Protein AF-A0A7J4IET1-F1 (afdb_monomer_lite)

Secondary structure (DSSP, 8-state):
--------EEEEEEE-TTT--EEEEEEEPTT-TTEEEETTEEEE---HHHHHHHHHHHHHHHHGGG---------------TTSTTSSS-HHHHHHHHHHT-------

Radius of gyration: 31.19 Å; chains: 1; bounding box: 59×37×89 Å

Structure (mmCIF, N/CA/C/O backbone):
data_AF-A0A7J4IET1-F1
#
_entry.id   AF-A0A7J4IET1-F1
#
loop_
_atom_site.group_PDB
_atom_site.id
_atom_site.type_symbol
_atom_site.label_atom_id
_atom_site.label_alt_id
_atom_site.label_comp_id
_atom_site.label_asym_id
_atom_site.label_entity_id
_atom_site.label_seq_id
_atom_site.pdbx_PDB_ins_code
_atom_site.Cartn_x
_atom_site.Cartn_y
_atom_site.Cartn_z
_atom_site.occupancy
_atom_site.B_iso_or_equiv
_atom_site.auth_seq_id
_atom_site.auth_comp_id
_atom_site.auth_asym_id
_atom_site.auth_atom_id
_atom_site.pdbx_PDB_model_num
ATOM 1 N N . MET A 1 1 ? 0.729 22.436 -15.585 1.00 31.89 1 MET A N 1
ATOM 2 C CA . MET A 1 1 ? 1.048 21.026 -15.900 1.00 31.89 1 MET A CA 1
ATOM 3 C C . MET A 1 1 ? 0.724 20.210 -14.662 1.00 31.89 1 MET A C 1
ATOM 5 O O . MET A 1 1 ? 1.224 20.563 -13.603 1.00 31.89 1 MET A O 1
ATOM 9 N N . LYS A 1 2 ? -0.181 19.225 -14.743 1.00 48.16 2 LYS A N 1
ATOM 10 C CA . LYS A 1 2 ? -0.458 18.336 -13.602 1.00 48.16 2 LYS A CA 1
ATOM 11 C C . LYS A 1 2 ? 0.791 17.477 -13.396 1.00 48.16 2 LYS A C 1
ATOM 13 O O . LYS A 1 2 ? 1.239 16.864 -14.362 1.00 48.16 2 LYS A O 1
ATOM 18 N N . LYS A 1 3 ? 1.388 17.505 -12.199 1.00 55.50 3 LYS A N 1
ATOM 19 C CA . LYS A 1 3 ? 2.435 16.544 -11.825 1.00 55.50 3 LYS A CA 1
ATOM 20 C C . LYS A 1 3 ? 1.861 15.151 -12.093 1.00 55.50 3 LYS A C 1
ATOM 22 O O . LYS A 1 3 ? 0.765 14.862 -11.626 1.00 55.50 3 LYS A O 1
ATOM 27 N N . GLN A 1 4 ? 2.540 14.340 -12.899 1.00 61.06 4 GLN A N 1
ATOM 28 C CA . GLN A 1 4 ? 2.237 12.914 -12.940 1.00 61.06 4 GLN A CA 1
ATOM 29 C C . GLN A 1 4 ? 2.599 12.364 -11.563 1.00 61.06 4 GLN A C 1
ATOM 31 O O . GLN A 1 4 ? 3.768 12.362 -11.188 1.00 61.06 4 GLN A O 1
ATOM 36 N N . GLU A 1 5 ? 1.585 12.013 -10.781 1.00 65.62 5 GLU A N 1
ATOM 37 C CA . GLU A 1 5 ? 1.770 11.340 -9.501 1.00 65.62 5 GLU A CA 1
ATOM 38 C C . GLU A 1 5 ? 2.288 9.928 -9.795 1.00 65.62 5 GLU A C 1
ATOM 40 O O . GLU A 1 5 ? 1.634 9.141 -10.477 1.00 65.62 5 GLU A O 1
ATOM 45 N N . ASN A 1 6 ? 3.509 9.638 -9.346 1.00 79.19 6 ASN A N 1
ATOM 46 C CA . ASN A 1 6 ? 4.185 8.356 -9.543 1.00 79.19 6 ASN A CA 1
ATOM 47 C C . ASN A 1 6 ? 3.725 7.351 -8.478 1.00 79.19 6 ASN A C 1
ATOM 49 O O . ASN A 1 6 ? 4.520 6.925 -7.639 1.00 79.19 6 ASN A O 1
ATOM 53 N N . ILE A 1 7 ? 2.430 7.034 -8.489 1.00 86.44 7 ILE A N 1
ATOM 54 C CA . ILE A 1 7 ? 1.806 6.087 -7.564 1.00 86.44 7 ILE A CA 1
ATOM 55 C C . ILE A 1 7 ? 1.431 4.828 -8.347 1.00 86.44 7 ILE A C 1
ATOM 57 O O . ILE A 1 7 ? 0.566 4.871 -9.221 1.00 86.44 7 ILE A O 1
ATOM 61 N N . TYR A 1 8 ? 2.076 3.709 -8.022 1.00 89.25 8 TYR A N 1
ATOM 62 C CA . TYR A 1 8 ? 1.898 2.413 -8.687 1.00 89.25 8 TYR A CA 1
ATOM 63 C C . TYR A 1 8 ? 1.310 1.347 -7.751 1.00 89.25 8 TYR A C 1
ATOM 65 O O . TYR A 1 8 ? 1.361 0.146 -8.026 1.00 89.25 8 TYR A O 1
ATOM 73 N N . VAL A 1 9 ? 0.743 1.787 -6.629 1.00 90.19 9 VAL A N 1
ATOM 74 C CA . VAL A 1 9 ? 0.059 0.940 -5.652 1.00 90.19 9 VAL A CA 1
ATOM 75 C C . VAL A 1 9 ? -1.413 1.316 -5.565 1.00 90.19 9 VAL A C 1
ATOM 77 O O . VAL A 1 9 ? -1.790 2.474 -5.741 1.00 90.19 9 VAL A O 1
ATOM 80 N N . ALA A 1 10 ? -2.252 0.333 -5.256 1.00 90.69 10 ALA A N 1
ATOM 81 C CA . ALA A 1 10 ? -3.660 0.542 -4.949 1.00 90.69 10 ALA A CA 1
ATOM 82 C C . ALA A 1 10 ? -3.934 0.215 -3.479 1.00 90.69 10 ALA A C 1
ATOM 84 O O . ALA A 1 10 ? -3.257 -0.612 -2.873 1.00 90.69 10 ALA A O 1
ATOM 85 N N . LEU A 1 11 ? -4.946 0.856 -2.902 1.00 92.12 11 LEU A N 1
ATOM 86 C CA . LEU A 1 11 ? -5.414 0.549 -1.555 1.00 92.12 11 LEU A CA 1
ATOM 87 C C . LEU A 1 11 ? -6.732 -0.201 -1.642 1.00 92.12 11 LEU A C 1
ATOM 89 O O . LEU A 1 11 ? -7.642 0.200 -2.368 1.00 92.12 11 LEU A O 1
ATOM 93 N N . GLN A 1 12 ? -6.839 -1.272 -0.872 1.00 92.94 12 GLN A N 1
ATOM 94 C CA . GLN A 1 12 ? -8.040 -2.077 -0.762 1.00 92.94 12 GLN A CA 1
ATOM 95 C C . GLN A 1 12 ? -8.531 -2.052 0.681 1.00 92.94 12 GLN A C 1
ATOM 97 O O . GLN A 1 12 ? -7.758 -2.249 1.614 1.00 92.94 12 GLN A O 1
ATOM 102 N N . LEU A 1 13 ? -9.827 -1.805 0.860 1.00 91.25 13 LEU A N 1
ATOM 103 C CA . LEU A 1 13 ? -10.479 -1.923 2.156 1.00 91.25 13 LEU A CA 1
ATOM 104 C C . LEU A 1 13 ? -11.035 -3.338 2.293 1.00 91.25 13 LEU A C 1
ATOM 106 O O . LEU A 1 13 ? -11.845 -3.779 1.477 1.00 91.25 13 LEU A O 1
ATOM 110 N N . GLU A 1 14 ? -10.611 -4.035 3.333 1.00 92.12 14 GLU A N 1
ATOM 111 C CA . GLU A 1 14 ? -11.019 -5.402 3.622 1.00 92.12 14 GLU A CA 1
ATOM 112 C C . GLU A 1 14 ? -11.595 -5.487 5.032 1.00 92.12 14 GLU A C 1
ATOM 114 O O . GLU A 1 14 ? -11.278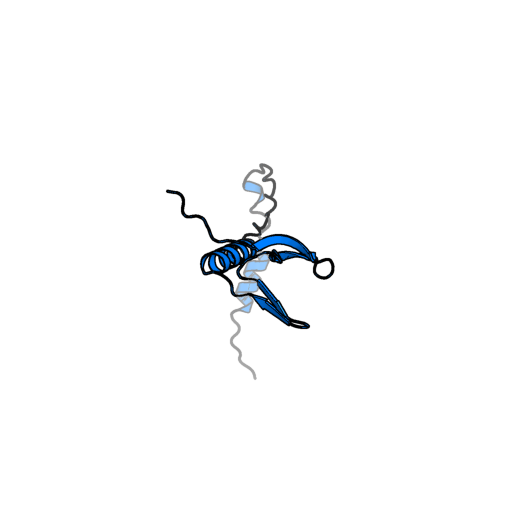 -4.679 5.904 1.00 92.12 14 GLU A O 1
ATOM 119 N N . LYS A 1 15 ? -12.464 -6.471 5.265 1.00 91.62 15 LYS A N 1
ATOM 120 C CA . LYS A 1 15 ? -12.921 -6.813 6.609 1.00 91.62 15 LYS A CA 1
ATOM 121 C C . LYS A 1 15 ? -12.197 -8.077 7.041 1.00 91.62 15 LYS A C 1
ATOM 123 O O . LYS A 1 15 ? -12.345 -9.113 6.397 1.00 91.62 15 LYS A O 1
ATOM 128 N N . ASP A 1 16 ? -11.456 -7.995 8.135 1.00 90.44 16 ASP A N 1
ATOM 129 C CA . ASP A 1 16 ? -10.867 -9.167 8.763 1.00 90.44 16 ASP A CA 1
ATOM 130 C C . ASP A 1 16 ? -11.991 -10.078 9.277 1.00 90.44 16 ASP A C 1
ATOM 132 O O . ASP A 1 16 ? -12.832 -9.675 10.083 1.00 90.44 16 ASP A O 1
ATOM 136 N N . VAL A 1 17 ? -12.025 -11.315 8.792 1.00 91.56 17 VAL A N 1
ATOM 137 C CA . VAL A 1 17 ? -13.012 -12.329 9.190 1.00 91.56 17 VAL A CA 1
ATOM 138 C C . VAL A 1 17 ? -12.793 -12.844 10.614 1.00 91.56 17 VAL A C 1
ATOM 140 O O . VAL A 1 17 ? -13.743 -13.312 11.236 1.00 91.56 17 VAL A O 1
ATOM 143 N N . THR A 1 18 ? -11.572 -12.741 11.137 1.00 92.81 18 THR A N 1
ATOM 144 C CA . THR A 1 18 ? -11.194 -13.217 12.473 1.00 92.81 18 THR A CA 1
ATOM 145 C C . THR A 1 18 ? -11.505 -12.173 13.538 1.00 92.81 18 THR A C 1
ATOM 147 O O . THR A 1 18 ? -12.102 -12.493 14.562 1.00 92.81 18 THR A O 1
ATOM 150 N N . THR A 1 19 ? -11.114 -10.917 13.303 1.00 90.75 19 THR A N 1
ATOM 151 C CA . THR A 1 19 ? -11.292 -9.824 14.279 1.00 90.75 19 THR A CA 1
ATOM 152 C C . THR A 1 19 ? -12.560 -9.003 14.040 1.00 90.75 19 THR A C 1
ATOM 154 O O . THR A 1 19 ? -13.045 -8.326 14.944 1.00 90.75 19 THR A O 1
ATOM 157 N N . GLY A 1 20 ? -13.124 -9.056 12.830 1.00 88.25 20 GLY A N 1
ATOM 158 C CA . GLY A 1 20 ? -14.243 -8.214 12.411 1.00 88.25 20 GLY A CA 1
ATOM 159 C C . GLY A 1 20 ? -13.853 -6.767 12.092 1.00 88.25 20 GLY A C 1
ATOM 160 O O . GLY A 1 20 ? -14.742 -5.983 11.746 1.00 88.25 20 GLY A O 1
ATOM 161 N N . GLU A 1 21 ? -12.570 -6.405 12.207 1.00 88.06 21 GLU A N 1
ATOM 162 C CA . GLU A 1 21 ? -12.078 -5.048 11.968 1.00 88.06 21 GLU A CA 1
ATOM 163 C C . GLU A 1 21 ? -11.950 -4.725 10.473 1.00 88.06 21 GLU A C 1
ATOM 165 O O . GLU A 1 21 ? -11.779 -5.604 9.628 1.00 88.06 21 GLU A O 1
ATOM 170 N N . LEU A 1 22 ? -12.036 -3.434 10.143 1.00 88.25 22 LEU A N 1
ATOM 171 C CA . LEU A 1 22 ? -11.696 -2.935 8.812 1.00 88.25 22 LEU A CA 1
ATOM 172 C C . LEU A 1 22 ? -10.179 -2.765 8.709 1.00 88.25 22 LEU A C 1
ATOM 174 O O . LEU A 1 22 ? -9.568 -2.112 9.554 1.00 88.25 22 LEU A O 1
ATOM 178 N N . MET A 1 23 ? -9.594 -3.310 7.648 1.00 89.69 23 MET A N 1
ATOM 179 C CA . MET A 1 23 ? -8.171 -3.243 7.340 1.00 89.69 23 MET A CA 1
ATOM 180 C C . MET A 1 23 ? -7.955 -2.575 5.988 1.00 89.69 23 MET A C 1
ATOM 182 O O . MET A 1 23 ? -8.735 -2.766 5.056 1.00 89.69 23 MET A O 1
ATOM 186 N N . ILE A 1 24 ? -6.869 -1.816 5.875 1.00 91.12 24 ILE A N 1
ATOM 187 C CA . ILE A 1 24 ? -6.370 -1.333 4.588 1.00 91.12 24 ILE A CA 1
ATOM 188 C C . ILE A 1 24 ? -5.229 -2.256 4.164 1.00 91.12 24 ILE A C 1
ATOM 190 O O . ILE A 1 24 ? -4.245 -2.400 4.892 1.00 91.12 24 ILE A O 1
ATOM 194 N N . ALA A 1 25 ? -5.377 -2.868 2.994 1.00 90.62 25 ALA A N 1
ATOM 195 C CA . ALA A 1 25 ? -4.3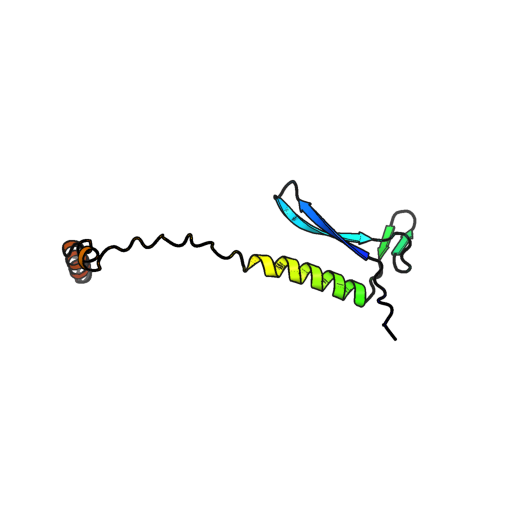52 -3.648 2.321 1.00 90.62 25 ALA A CA 1
ATOM 196 C C . ALA A 1 25 ? -3.752 -2.833 1.170 1.00 90.62 25 ALA A C 1
ATOM 198 O O . ALA A 1 25 ? -4.471 -2.171 0.419 1.00 90.62 25 ALA A O 1
ATOM 199 N N . VAL A 1 26 ? -2.429 -2.893 1.025 1.00 90.44 26 VAL A N 1
ATOM 200 C CA . VAL A 1 26 ? -1.717 -2.308 -0.117 1.00 90.44 26 VAL A CA 1
ATOM 201 C C . VAL A 1 26 ? -1.587 -3.377 -1.197 1.00 90.44 26 VAL A C 1
ATOM 203 O O . VAL A 1 26 ? -1.018 -4.442 -0.962 1.00 90.44 26 VAL A O 1
ATOM 206 N N . GLN A 1 27 ? -2.120 -3.087 -2.377 1.00 90.44 27 GLN A N 1
ATOM 207 C CA . GLN A 1 27 ? -2.050 -3.933 -3.559 1.00 90.44 27 GLN A CA 1
ATOM 208 C C . GLN A 1 27 ? -0.957 -3.414 -4.492 1.00 90.44 27 GLN A C 1
ATOM 210 O O . GLN A 1 27 ? -0.984 -2.259 -4.924 1.00 90.44 27 GLN A O 1
ATOM 215 N N . PHE A 1 28 ? 0.002 -4.282 -4.805 1.00 85.25 28 PHE A N 1
ATOM 216 C CA . PHE A 1 28 ? 1.135 -3.955 -5.666 1.00 85.25 28 PHE A CA 1
ATOM 217 C C . PHE A 1 28 ? 0.846 -4.325 -7.117 1.00 85.25 28 PHE A C 1
ATOM 219 O O . PHE 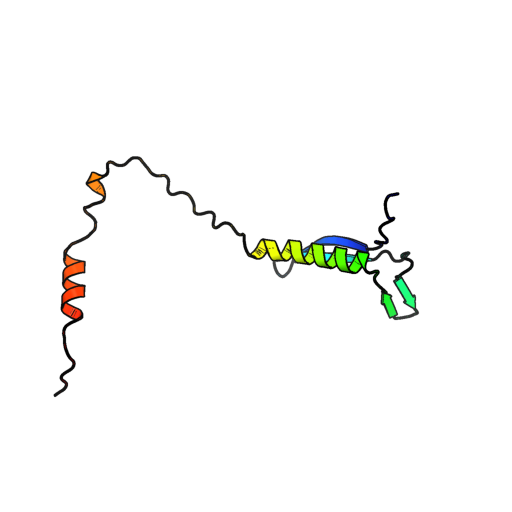A 1 28 ? 0.466 -5.465 -7.405 1.00 85.25 28 PHE A O 1
ATOM 226 N N . ASP A 1 29 ? 1.103 -3.399 -8.041 1.00 82.69 29 ASP A N 1
ATOM 227 C CA . ASP A 1 29 ? 1.223 -3.754 -9.451 1.00 82.69 29 ASP A CA 1
ATOM 228 C C . ASP A 1 29 ? 2.572 -4.446 -9.691 1.00 82.69 29 ASP A C 1
ATOM 230 O O . ASP A 1 29 ? 3.643 -3.874 -9.485 1.00 82.69 29 ASP A O 1
ATOM 234 N N . ARG A 1 30 ? 2.525 -5.697 -10.158 1.00 80.12 30 ARG A N 1
ATOM 235 C CA . ARG A 1 30 ? 3.726 -6.482 -10.487 1.00 80.12 30 ARG A CA 1
ATOM 236 C C . ARG A 1 30 ? 4.510 -5.906 -11.664 1.00 80.12 30 ARG A C 1
ATOM 238 O O . ARG A 1 30 ? 5.678 -6.245 -11.819 1.00 80.12 30 ARG A O 1
ATOM 245 N N . ASN A 1 31 ? 3.872 -5.079 -12.489 1.00 84.31 31 ASN A N 1
ATOM 246 C CA . ASN A 1 31 ? 4.505 -4.401 -13.616 1.00 84.31 31 ASN A CA 1
ATOM 247 C C . ASN A 1 31 ? 5.026 -3.007 -13.239 1.00 84.31 31 ASN A C 1
ATOM 249 O O . ASN A 1 31 ? 5.527 -2.292 -14.108 1.00 84.31 31 ASN A O 1
ATOM 253 N N . SER A 1 32 ? 4.906 -2.613 -11.966 1.00 86.62 32 SER A N 1
ATOM 254 C CA . SER A 1 32 ? 5.409 -1.329 -11.500 1.00 86.62 32 SER A CA 1
ATOM 255 C C . SER A 1 32 ? 6.930 -1.234 -11.683 1.00 86.62 32 SER A C 1
ATOM 257 O O . SER A 1 32 ? 7.652 -2.178 -11.344 1.00 86.62 32 SER A O 1
ATOM 259 N N . PRO A 1 33 ? 7.458 -0.082 -12.140 1.00 88.00 33 PRO A N 1
ATOM 260 C CA . PRO A 1 33 ? 8.898 0.119 -12.301 1.00 88.00 33 PRO A CA 1
ATOM 261 C C . PRO A 1 33 ? 9.683 0.043 -10.984 1.00 88.00 33 PRO A C 1
ATOM 263 O O . PRO A 1 33 ? 10.906 -0.089 -11.013 1.00 88.00 33 PRO A O 1
ATOM 266 N N . ASN A 1 34 ? 9.010 0.146 -9.836 1.00 88.69 34 ASN A N 1
ATOM 267 C CA . ASN A 1 34 ? 9.636 0.106 -8.517 1.00 88.69 34 ASN A CA 1
ATOM 268 C C . ASN A 1 34 ? 9.448 -1.224 -7.770 1.00 88.69 34 ASN A C 1
ATOM 270 O O . ASN A 1 34 ? 9.727 -1.315 -6.569 1.00 88.69 34 ASN A O 1
ATOM 274 N N . PHE A 1 35 ? 8.988 -2.249 -8.486 1.00 89.44 35 PHE A N 1
ATOM 275 C CA . PHE A 1 35 ? 8.772 -3.587 -7.969 1.00 89.44 35 PHE A CA 1
ATOM 276 C C . PHE A 1 35 ? 9.693 -4.578 -8.679 1.00 89.44 35 PHE A C 1
ATOM 278 O O . PHE A 1 35 ? 9.707 -4.694 -9.903 1.00 89.44 35 PHE A O 1
ATOM 285 N N . PHE A 1 36 ? 10.481 -5.310 -7.898 1.00 87.69 36 PHE A N 1
ATOM 286 C CA . PHE A 1 36 ? 11.499 -6.219 -8.403 1.00 87.69 36 PHE A CA 1
ATOM 287 C C . PHE A 1 36 ? 11.242 -7.625 -7.879 1.00 87.69 36 PHE A C 1
ATOM 289 O O . PHE A 1 36 ? 11.133 -7.858 -6.675 1.00 87.69 36 PHE A O 1
ATOM 296 N N . THR A 1 37 ? 11.201 -8.585 -8.796 1.00 87.06 37 THR A N 1
ATOM 297 C CA . THR A 1 37 ? 11.039 -10.006 -8.476 1.00 87.06 37 THR A CA 1
ATOM 298 C C . THR A 1 37 ? 12.287 -10.757 -8.916 1.00 87.06 37 THR A C 1
ATOM 300 O O . THR A 1 37 ? 12.638 -10.733 -10.094 1.00 87.06 37 THR A O 1
ATOM 303 N N . ASN A 1 38 ? 12.965 -11.441 -7.993 1.00 86.62 38 ASN A N 1
ATOM 304 C CA . ASN A 1 38 ? 14.126 -12.275 -8.305 1.00 86.62 38 ASN A CA 1
ATOM 305 C C . ASN A 1 38 ? 14.014 -13.630 -7.610 1.00 86.62 38 ASN A C 1
ATOM 307 O O . ASN A 1 38 ? 14.066 -13.666 -6.388 1.00 86.62 38 ASN A O 1
ATOM 311 N N . LYS A 1 39 ? 13.922 -14.718 -8.390 1.00 81.50 39 LYS A N 1
ATOM 312 C CA . LYS A 1 39 ? 13.887 -16.147 -8.001 1.00 81.50 39 LYS A CA 1
ATOM 313 C C . LYS A 1 39 ? 12.986 -16.485 -6.798 1.00 81.50 39 LYS A C 1
ATOM 315 O O . LYS A 1 39 ? 11.947 -17.091 -7.014 1.00 81.50 39 LYS A O 1
ATOM 320 N N . ASN A 1 40 ? 13.342 -16.071 -5.579 1.00 87.31 40 ASN A N 1
ATOM 321 C CA . ASN A 1 40 ? 12.592 -16.308 -4.337 1.00 87.31 40 ASN A CA 1
ATOM 322 C C . ASN A 1 40 ? 12.311 -15.035 -3.509 1.00 87.31 40 ASN A C 1
ATOM 324 O O . ASN A 1 40 ? 11.834 -15.135 -2.382 1.00 87.31 40 ASN A O 1
ATOM 328 N N . MET A 1 41 ? 12.641 -13.847 -4.015 1.00 87.69 41 MET A N 1
ATOM 329 C CA . MET A 1 41 ? 12.535 -12.591 -3.281 1.00 87.69 41 MET A CA 1
ATOM 330 C C . MET A 1 41 ? 11.742 -11.564 -4.075 1.00 87.69 41 MET A C 1
ATOM 332 O O . MET A 1 41 ? 11.926 -11.394 -5.283 1.00 87.69 41 MET A O 1
ATOM 336 N N . ILE A 1 42 ? 10.878 -10.869 -3.348 1.00 87.44 42 ILE A N 1
ATOM 337 C CA . ILE A 1 42 ? 10.181 -9.679 -3.802 1.00 87.44 42 ILE A CA 1
ATOM 338 C C . ILE A 1 42 ? 10.833 -8.494 -3.099 1.00 87.44 42 ILE A C 1
ATOM 340 O O . ILE A 1 42 ? 11.026 -8.517 -1.883 1.00 87.44 42 ILE A O 1
ATOM 344 N N . SER A 1 43 ? 11.194 -7.472 -3.861 1.00 89.94 43 SER A N 1
ATOM 345 C CA . SER A 1 43 ? 11.716 -6.213 -3.343 1.00 89.94 43 SER A CA 1
ATOM 346 C C . SER A 1 43 ? 10.897 -5.069 -3.907 1.00 89.94 43 SER A C 1
ATOM 348 O O . SER A 1 43 ? 10.636 -5.013 -5.104 1.00 89.94 43 SER A O 1
ATOM 350 N N . TRP A 1 44 ? 10.501 -4.155 -3.034 1.00 90.44 44 TRP A N 1
ATOM 351 C CA . TRP A 1 44 ? 9.741 -2.971 -3.395 1.00 90.44 44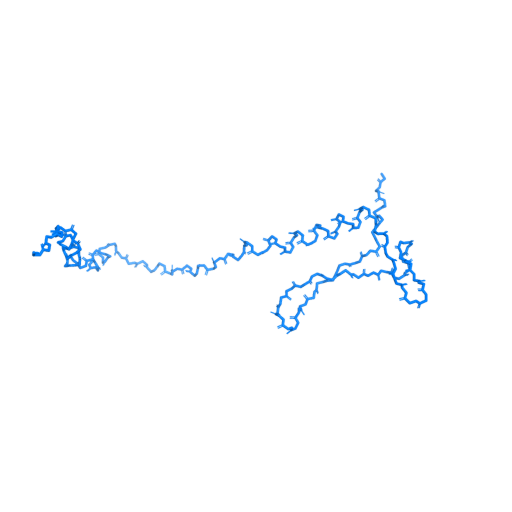 TRP A CA 1
ATOM 352 C C . TRP A 1 44 ? 10.498 -1.734 -2.922 1.00 90.44 44 TRP A C 1
ATOM 354 O O . TRP A 1 44 ? 10.963 -1.681 -1.781 1.00 90.44 44 TRP A O 1
ATOM 364 N N . CYS A 1 45 ? 10.648 -0.765 -3.821 1.00 90.88 45 CYS A N 1
ATOM 365 C CA . CYS A 1 45 ? 11.328 0.501 -3.574 1.00 90.88 45 CYS A CA 1
ATOM 366 C C . CYS A 1 45 ? 10.314 1.649 -3.711 1.00 90.88 45 CYS A C 1
ATOM 368 O O . CYS A 1 45 ? 10.247 2.259 -4.777 1.00 90.88 45 CYS A O 1
ATOM 370 N N . PRO A 1 46 ? 9.497 1.928 -2.681 1.00 90.44 46 PRO A N 1
ATOM 371 C CA . PRO A 1 46 ? 8.431 2.919 -2.778 1.00 90.44 46 PRO A CA 1
ATOM 372 C C . PRO A 1 46 ? 8.928 4.303 -3.197 1.00 90.44 46 PRO A C 1
ATOM 374 O O . PRO A 1 46 ? 10.020 4.725 -2.808 1.00 90.44 46 PRO A O 1
ATOM 377 N N . THR A 1 47 ? 8.098 5.033 -3.941 1.00 91.12 47 THR A N 1
ATOM 378 C CA . THR A 1 47 ? 8.302 6.474 -4.149 1.00 91.12 47 THR A CA 1
ATOM 379 C C . THR A 1 47 ? 7.869 7.262 -2.909 1.00 91.12 47 THR A C 1
ATOM 381 O O . THR A 1 47 ? 7.135 6.758 -2.056 1.00 91.12 47 THR A O 1
ATOM 384 N N . ASN A 1 48 ? 8.305 8.520 -2.793 1.00 91.81 48 ASN A N 1
ATOM 385 C CA . ASN A 1 48 ? 7.851 9.382 -1.697 1.00 91.81 48 ASN A CA 1
ATOM 386 C C . ASN A 1 48 ? 6.334 9.598 -1.767 1.00 91.81 48 ASN A C 1
ATOM 388 O O . ASN A 1 48 ? 5.665 9.555 -0.740 1.00 91.81 48 ASN A O 1
ATOM 392 N N . GLU A 1 49 ? 5.794 9.756 -2.977 1.00 91.94 49 GLU A N 1
ATOM 393 C CA . GLU A 1 49 ? 4.361 9.907 -3.219 1.00 91.94 49 GLU A CA 1
ATOM 394 C C . GLU A 1 49 ? 3.570 8.679 -2.741 1.00 91.94 49 GLU A C 1
ATOM 396 O O . GLU A 1 49 ? 2.522 8.827 -2.120 1.00 91.94 49 GLU A O 1
ATOM 401 N N . GLU A 1 50 ? 4.078 7.463 -2.965 1.00 91.25 50 GLU A N 1
ATOM 402 C CA . GLU A 1 50 ? 3.441 6.236 -2.470 1.00 91.25 50 GLU A CA 1
ATOM 403 C C . GLU A 1 50 ? 3.481 6.128 -0.944 1.00 91.25 50 GLU A C 1
ATOM 405 O O . GLU A 1 50 ? 2.500 5.706 -0.331 1.00 91.25 50 GLU A O 1
ATOM 410 N N . ILE A 1 51 ? 4.593 6.526 -0.316 1.00 91.44 51 ILE A N 1
ATOM 411 C CA . ILE A 1 51 ? 4.717 6.546 1.149 1.00 91.44 51 ILE A CA 1
ATOM 412 C C . ILE A 1 51 ? 3.712 7.532 1.745 1.00 91.44 51 ILE A C 1
ATOM 414 O O . ILE A 1 51 ? 3.005 7.190 2.694 1.00 91.44 51 ILE A O 1
ATOM 418 N N . GLU A 1 52 ? 3.637 8.745 1.197 1.00 92.81 52 GLU A N 1
ATOM 419 C CA . GLU A 1 52 ? 2.681 9.770 1.623 1.00 92.81 52 GLU A CA 1
ATOM 420 C C . GLU A 1 52 ? 1.238 9.285 1.447 1.00 92.81 52 GLU A C 1
ATOM 422 O O . GLU A 1 52 ? 0.462 9.338 2.401 1.00 92.81 52 GLU A O 1
ATOM 427 N N . PHE A 1 53 ? 0.912 8.714 0.285 1.00 91.44 53 PHE A 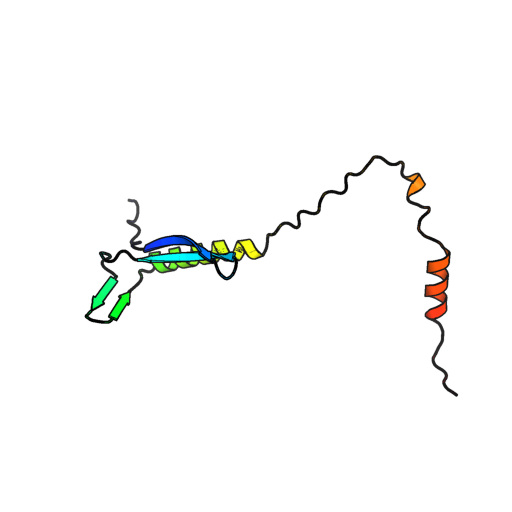N 1
ATOM 428 C CA . PHE A 1 53 ? -0.407 8.165 -0.027 1.00 91.44 53 PHE A CA 1
ATOM 429 C C . PHE A 1 53 ? -0.842 7.060 0.950 1.00 91.44 53 PHE A C 1
ATOM 431 O O . PHE A 1 53 ? -1.952 7.091 1.488 1.00 91.44 53 PHE A O 1
ATOM 438 N N . ILE A 1 54 ? 0.041 6.098 1.235 1.00 91.69 54 ILE A N 1
ATOM 439 C CA . ILE A 1 54 ? -0.237 5.013 2.187 1.00 91.69 54 ILE A CA 1
ATOM 440 C C . ILE A 1 54 ? -0.412 5.575 3.604 1.00 91.69 54 ILE A C 1
ATOM 442 O O . ILE A 1 54 ? -1.365 5.218 4.304 1.00 91.69 54 ILE A O 1
ATOM 446 N N . ASN A 1 55 ? 0.476 6.474 4.033 1.00 92.56 55 ASN A N 1
ATOM 447 C CA . ASN A 1 55 ? 0.415 7.071 5.366 1.00 92.56 55 ASN A CA 1
ATOM 448 C C . ASN A 1 55 ? -0.853 7.904 5.573 1.00 92.56 55 ASN A C 1
ATOM 450 O O . ASN A 1 55 ? -1.452 7.848 6.650 1.00 92.56 55 ASN A O 1
ATOM 454 N N . GLU A 1 56 ? -1.289 8.649 4.556 1.00 91.44 56 GLU A N 1
ATOM 455 C CA . GLU A 1 56 ? -2.543 9.398 4.594 1.00 91.44 56 GLU A CA 1
ATOM 456 C C . GLU A 1 56 ? -3.732 8.459 4.822 1.00 91.44 56 GLU A C 1
ATOM 458 O O . GLU A 1 56 ? -4.551 8.698 5.716 1.00 91.44 56 GLU A O 1
ATOM 463 N N . ALA A 1 57 ? -3.787 7.348 4.085 1.00 89.25 57 ALA A N 1
ATOM 464 C CA . ALA A 1 57 ? -4.864 6.375 4.202 1.00 89.25 57 ALA A CA 1
ATOM 465 C C . ALA A 1 57 ? -4.909 5.690 5.578 1.00 89.25 57 ALA A C 1
ATOM 467 O O . ALA A 1 57 ? -5.975 5.607 6.197 1.00 89.25 57 ALA A O 1
ATOM 468 N N . TYR A 1 58 ? -3.759 5.264 6.114 1.00 87.38 58 TYR A N 1
ATOM 469 C CA . TYR A 1 58 ? -3.687 4.734 7.483 1.00 87.38 58 TYR A CA 1
ATOM 470 C C . TYR A 1 58 ? -4.057 5.791 8.532 1.00 87.38 58 TYR A C 1
ATOM 472 O O . TYR A 1 58 ? -4.748 5.493 9.512 1.00 87.38 58 TYR A O 1
ATOM 480 N N . GLY A 1 59 ? -3.646 7.043 8.320 1.00 87.00 59 GLY A N 1
ATOM 481 C CA . GLY A 1 59 ? -4.028 8.171 9.161 1.00 87.00 59 GLY A CA 1
ATOM 482 C C . GLY A 1 59 ? -5.540 8.410 9.174 1.00 87.00 59 GLY A C 1
ATOM 483 O O . GLY A 1 59 ? -6.108 8.675 10.235 1.00 87.00 59 GLY A O 1
ATOM 484 N N . ALA A 1 60 ? -6.208 8.283 8.027 1.00 83.25 60 ALA A N 1
ATOM 485 C CA . ALA A 1 60 ? -7.657 8.421 7.914 1.00 83.25 60 ALA A CA 1
ATOM 486 C C . ALA A 1 60 ? -8.407 7.304 8.660 1.00 83.25 60 ALA A C 1
ATOM 488 O O . ALA A 1 60 ? -9.353 7.592 9.397 1.00 83.25 60 ALA A O 1
ATOM 489 N N . LEU A 1 61 ? -7.949 6.051 8.550 1.00 77.94 61 LEU A N 1
ATOM 490 C CA . LEU A 1 61 ? -8.572 4.910 9.232 1.00 77.94 61 LEU A CA 1
ATOM 491 C C . LEU A 1 61 ? -8.497 5.037 10.764 1.00 77.94 61 LEU A C 1
ATOM 493 O O . LEU A 1 61 ? -9.474 4.777 11.468 1.00 77.94 61 LEU A O 1
ATOM 497 N N . ASN A 1 62 ? -7.359 5.494 11.292 1.00 68.81 62 ASN A N 1
ATOM 498 C CA . ASN A 1 62 ? -7.155 5.617 12.737 1.00 68.81 62 ASN A CA 1
ATOM 499 C C . ASN A 1 62 ? -7.911 6.795 13.366 1.00 68.81 62 ASN A C 1
ATOM 501 O O . ASN A 1 62 ? -8.351 6.696 14.513 1.00 68.81 62 ASN A O 1
ATOM 505 N N . LYS A 1 63 ? -8.145 7.882 12.620 1.00 64.00 63 LYS A N 1
ATOM 506 C CA . LYS A 1 63 ? -8.961 9.016 13.093 1.00 64.00 63 LYS A CA 1
ATOM 507 C C . LYS A 1 63 ? -10.427 8.627 13.340 1.00 64.00 63 LYS A C 1
ATOM 509 O O . LYS A 1 63 ? -11.089 9.259 14.160 1.00 64.00 63 LYS A O 1
ATOM 514 N N . GLY A 1 64 ? -10.912 7.543 12.726 1.00 56.94 64 GLY A N 1
ATOM 515 C CA . GLY A 1 64 ? -12.247 6.987 12.974 1.00 56.94 64 GLY A CA 1
ATOM 516 C C . GLY A 1 64 ? -12.426 6.321 14.347 1.00 56.94 64 GLY A C 1
ATOM 517 O O . GLY A 1 64 ? -13.558 6.196 14.817 1.00 56.94 64 GLY A O 1
ATOM 518 N N . LYS A 1 65 ? -11.342 5.941 15.046 1.00 54.12 65 LYS A N 1
ATOM 519 C CA . LYS A 1 65 ? -11.430 5.301 16.376 1.00 54.12 65 LYS A CA 1
ATOM 520 C C . LYS A 1 65 ? -11.750 6.290 17.514 1.00 54.12 65 LYS A C 1
ATOM 522 O O . LYS A 1 65 ? -12.107 5.850 18.603 1.00 54.12 65 LYS A O 1
ATOM 527 N N . HIS A 1 66 ? -11.715 7.605 17.261 1.00 50.62 66 HIS A N 1
ATOM 528 C CA . HIS A 1 66 ? -12.062 8.646 18.246 1.00 50.62 66 HIS A CA 1
ATOM 529 C C . HIS A 1 66 ? -13.391 9.375 17.998 1.00 50.62 66 HIS A C 1
ATOM 531 O O . HIS A 1 66 ? -13.739 10.282 18.748 1.00 50.62 66 HIS A O 1
ATOM 537 N N . GLN A 1 67 ? -14.187 8.946 17.018 1.00 48.50 67 GLN A N 1
ATOM 538 C CA . GLN A 1 67 ? -15.541 9.466 16.809 1.00 48.50 67 GLN A CA 1
ATOM 539 C C . GLN A 1 67 ? -16.534 8.334 16.530 1.00 48.50 67 GLN A C 1
ATOM 541 O O . GLN A 1 67 ? -17.369 8.407 15.634 1.00 48.50 67 GLN A O 1
ATOM 546 N N . ARG A 1 68 ? -16.550 7.305 17.387 1.00 46.84 68 ARG A N 1
ATOM 547 C CA . ARG A 1 68 ? -17.868 6.787 17.764 1.00 46.84 68 ARG A CA 1
ATOM 548 C C . ARG A 1 68 ? -18.520 7.918 18.540 1.00 46.84 68 ARG A C 1
ATOM 550 O O . ARG A 1 68 ? -18.267 8.074 19.730 1.00 46.84 68 ARG A O 1
ATOM 557 N N . GLN A 1 69 ? -19.302 8.741 17.843 1.00 48.88 69 GLN A N 1
ATOM 558 C CA . GLN A 1 69 ? -20.385 9.450 18.498 1.00 48.88 69 GLN A CA 1
ATOM 559 C C . GLN A 1 69 ? -21.084 8.381 19.329 1.00 48.88 69 GLN A C 1
ATOM 561 O O . GLN A 1 69 ? -21.622 7.412 18.790 1.00 48.88 69 GLN A O 1
ATOM 566 N N . THR A 1 70 ? -20.972 8.494 20.646 1.00 44.19 70 THR A N 1
ATOM 567 C CA . THR A 1 70 ? -21.971 7.942 21.533 1.00 44.19 70 THR A CA 1
ATOM 568 C C . THR A 1 70 ? -23.283 8.450 20.961 1.00 44.19 70 THR A C 1
ATOM 570 O O . THR A 1 70 ? -23.606 9.631 21.066 1.00 44.19 70 THR A O 1
ATOM 573 N N . HIS A 1 71 ? -24.004 7.581 20.255 1.00 47.94 71 HIS A N 1
ATOM 574 C CA . HIS A 1 71 ? -25.417 7.782 20.033 1.00 47.94 71 HIS A CA 1
ATOM 575 C C . HIS A 1 71 ? -26.025 7.667 21.428 1.00 47.94 71 HIS A C 1
ATOM 577 O O . HIS A 1 71 ? -26.465 6.604 21.855 1.00 47.94 71 HIS A O 1
ATOM 583 N N . VAL A 1 72 ? -25.921 8.758 22.189 1.00 43.09 72 VAL A N 1
ATOM 584 C CA . VAL A 1 72 ? -26.808 9.029 23.298 1.00 43.09 72 VAL A CA 1
ATOM 585 C C . VAL A 1 72 ? -28.162 9.041 22.618 1.00 43.09 72 VAL A C 1
ATOM 587 O O . VAL A 1 72 ? -28.480 9.977 21.882 1.00 43.09 72 VAL A O 1
ATOM 590 N N . GLU A 1 73 ? -28.903 7.943 22.758 1.00 43.84 73 GLU A N 1
ATOM 591 C CA . GLU A 1 73 ? -30.340 7.974 22.560 1.00 43.84 73 GLU A CA 1
ATOM 592 C C . GLU A 1 73 ? -30.818 9.215 23.301 1.00 43.84 73 GLU A C 1
ATOM 594 O O . GLU A 1 73 ? -30.675 9.311 24.521 1.00 43.84 73 GLU A O 1
ATOM 599 N N . LYS A 1 74 ? -31.277 10.224 22.553 1.00 43.31 74 LYS A N 1
ATOM 600 C CA . LYS A 1 74 ? -31.993 11.345 23.146 1.00 43.31 74 LYS A CA 1
ATOM 601 C C . LYS A 1 74 ? -33.074 10.714 24.025 1.00 43.31 74 LYS A C 1
ATOM 603 O O . LYS A 1 74 ? -33.928 10.026 23.458 1.00 43.31 74 LYS A O 1
ATOM 608 N N . PRO A 1 75 ? -33.082 10.919 25.354 1.00 42.62 75 PRO A N 1
ATOM 609 C CA . PRO A 1 75 ? -34.290 10.630 26.093 1.00 42.62 75 PRO A CA 1
ATOM 610 C C . PRO A 1 75 ? -35.368 11.506 25.457 1.00 42.62 75 PRO A C 1
ATOM 612 O O . PRO A 1 75 ? -35.185 12.715 25.289 1.00 42.62 75 PRO A O 1
ATOM 615 N N . GLN A 1 76 ? -36.446 10.876 24.997 1.00 43.66 76 GLN A N 1
ATOM 616 C CA . GLN A 1 76 ? -37.642 11.596 24.599 1.00 43.66 76 GLN A CA 1
ATOM 617 C C . GLN A 1 76 ? -38.093 12.363 25.839 1.00 43.66 76 GLN A C 1
ATOM 619 O O . GLN A 1 76 ? -38.591 11.768 26.793 1.00 43.66 76 GLN A O 1
ATOM 624 N N . ILE A 1 77 ? -37.835 13.669 25.858 1.00 45.12 77 ILE A N 1
ATOM 625 C CA . ILE A 1 77 ? -38.395 14.572 26.853 1.00 45.12 77 ILE A CA 1
ATOM 626 C C . ILE A 1 77 ? -39.894 14.580 26.553 1.00 45.12 77 ILE A C 1
ATOM 628 O O . ILE A 1 77 ? -40.345 15.247 25.628 1.00 45.12 77 ILE A O 1
ATOM 632 N N . GLN A 1 78 ? -40.643 13.727 27.254 1.00 48.81 78 GLN A N 1
ATOM 633 C CA . GLN A 1 78 ? -42.072 13.923 27.432 1.00 48.81 78 GLN A CA 1
ATOM 634 C C . GLN A 1 78 ? -42.215 15.195 28.254 1.00 48.81 78 GLN A C 1
ATOM 636 O O . GLN A 1 78 ? -41.635 15.279 29.338 1.00 48.81 78 GLN A O 1
ATOM 641 N N . ASP A 1 79 ? -42.958 16.160 27.721 1.00 46.84 79 ASP A N 1
ATOM 642 C CA . ASP A 1 79 ? -43.407 17.347 28.435 1.00 46.84 79 ASP A CA 1
ATOM 643 C C . ASP A 1 79 ? -44.132 16.906 29.715 1.00 46.84 79 ASP A C 1
ATOM 645 O O . ASP A 1 79 ? -45.314 16.560 29.706 1.00 46.84 79 ASP A O 1
ATOM 649 N N . ARG A 1 80 ? -43.396 16.839 30.823 1.00 45.47 80 ARG A N 1
ATOM 650 C CA . ARG A 1 80 ? -43.954 16.745 32.166 1.00 45.47 80 ARG A CA 1
ATOM 651 C C . ARG A 1 80 ? -43.622 18.042 32.875 1.00 45.47 80 ARG A C 1
ATOM 653 O O . ARG A 1 80 ? -42.465 18.459 32.904 1.00 45.47 80 ARG A O 1
ATOM 660 N N . GLU A 1 81 ? -44.670 18.670 33.393 1.00 51.94 81 GLU A N 1
ATOM 661 C CA . GLU A 1 81 ? -44.623 19.907 34.163 1.00 51.94 81 GLU A CA 1
ATOM 662 C C . GLU A 1 81 ? -43.549 19.829 35.276 1.00 51.94 81 GLU A C 1
ATOM 664 O O . GLU A 1 81 ? -43.388 18.783 35.917 1.00 51.94 81 GLU A O 1
ATOM 669 N N . PRO A 1 82 ? -42.799 20.920 35.524 1.00 48.44 82 PRO A N 1
ATOM 670 C CA . PRO A 1 82 ? -41.601 20.943 36.374 1.00 48.44 82 PRO A CA 1
ATOM 671 C C . PRO A 1 82 ? -41.843 20.638 37.865 1.00 48.44 82 PRO A C 1
ATOM 673 O O . PRO A 1 82 ? -40.887 20.508 38.630 1.00 48.44 82 PRO A O 1
ATOM 676 N N . GLU A 1 83 ? -43.095 20.498 38.296 1.00 51.09 83 GLU A N 1
ATOM 677 C CA . GLU A 1 83 ? -43.474 20.290 39.697 1.00 51.09 83 GLU A CA 1
ATOM 678 C C . GLU A 1 83 ? -43.388 18.828 40.170 1.00 51.09 83 GLU A C 1
ATOM 680 O O . GLU A 1 83 ? -43.344 18.585 41.377 1.00 51.09 83 GLU A O 1
ATOM 685 N N . GLU A 1 84 ? -43.281 17.846 39.266 1.00 48.19 84 GLU A N 1
ATOM 686 C CA . GLU A 1 84 ? -43.117 16.433 39.659 1.00 48.19 84 GLU A CA 1
ATOM 687 C C . GLU A 1 84 ? -41.654 16.004 39.879 1.00 48.19 84 GLU A C 1
ATOM 689 O O . GLU A 1 84 ? -41.410 15.010 40.560 1.00 48.19 84 GLU A O 1
ATOM 694 N N . LEU A 1 85 ? -40.661 16.762 39.393 1.00 45.41 85 LEU A N 1
ATOM 695 C CA . LEU A 1 85 ? -39.236 16.394 39.500 1.00 45.41 85 LEU A CA 1
ATOM 696 C C . LEU A 1 85 ? -38.628 16.579 40.902 1.00 45.41 85 LEU A C 1
ATOM 698 O O . LEU A 1 85 ? -37.506 16.143 41.150 1.00 45.41 85 LEU A O 1
ATOM 702 N N . ILE A 1 86 ? -39.340 17.233 41.822 1.00 48.84 86 ILE A N 1
ATOM 703 C CA . ILE A 1 86 ? -38.808 17.603 43.145 1.00 48.84 86 ILE A CA 1
ATOM 704 C C . ILE A 1 86 ? -39.104 16.525 44.210 1.00 48.84 86 ILE A C 1
ATOM 706 O O . ILE A 1 86 ? -38.628 16.624 45.337 1.00 48.84 86 ILE A O 1
ATOM 710 N N . ARG A 1 87 ? -39.847 15.454 43.889 1.00 49.88 87 ARG A N 1
ATOM 711 C CA . ARG A 1 87 ? -40.305 14.481 44.905 1.00 49.88 87 ARG A CA 1
ATOM 712 C C . ARG A 1 87 ? -39.441 13.226 45.073 1.00 49.88 87 ARG A C 1
ATOM 714 O O . ARG A 1 87 ? -39.673 12.500 46.034 1.00 49.88 87 ARG A O 1
ATOM 721 N N . ASP A 1 88 ? -38.414 13.032 44.245 1.00 49.56 88 ASP A N 1
ATOM 722 C CA . ASP A 1 88 ? -37.545 11.840 44.306 1.00 49.56 88 ASP A CA 1
ATOM 723 C C . ASP A 1 88 ? -36.160 12.099 44.931 1.00 49.56 88 ASP A C 1
ATOM 725 O O . ASP A 1 88 ? -35.260 11.264 44.854 1.00 49.56 88 ASP A O 1
ATOM 729 N N . ALA A 1 89 ? -35.977 13.241 45.597 1.00 49.66 89 ALA A N 1
ATOM 730 C CA . ALA A 1 89 ? -34.868 13.444 46.525 1.00 49.66 89 ALA A CA 1
ATOM 731 C C . ALA A 1 89 ? -35.376 13.207 47.955 1.00 49.66 89 ALA A C 1
ATOM 733 O O . ALA A 1 89 ? -35.754 14.140 48.659 1.00 49.66 89 ALA A O 1
ATOM 734 N N . ASP A 1 90 ? -35.424 11.938 48.366 1.00 53.56 90 ASP A N 1
ATOM 735 C CA . ASP A 1 90 ? -35.782 11.526 49.725 1.00 53.56 90 ASP A CA 1
ATOM 736 C C . ASP A 1 90 ? -34.802 12.170 50.733 1.00 53.56 90 ASP A C 1
ATOM 738 O O . ASP A 1 90 ? -33.626 11.805 50.830 1.00 53.56 90 ASP A O 1
ATOM 742 N N . GLU A 1 91 ? -35.279 13.171 51.482 1.00 53.00 91 GLU A N 1
ATOM 743 C CA . GLU A 1 91 ? -34.513 13.973 52.455 1.00 53.00 91 GLU A CA 1
ATOM 744 C C . GLU A 1 91 ? -33.812 13.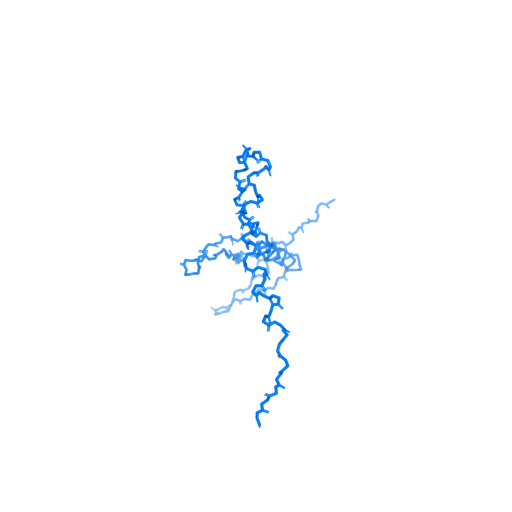117 53.534 1.00 53.00 91 GLU A C 1
ATOM 746 O O . GLU A 1 91 ? -32.883 13.571 54.212 1.00 53.00 91 GLU A O 1
ATOM 751 N N . LYS A 1 92 ? -34.212 11.848 53.675 1.00 55.72 92 LYS A N 1
ATOM 752 C CA . LYS A 1 92 ? -33.619 10.882 54.607 1.00 55.72 92 LYS A CA 1
ATOM 753 C C . LYS A 1 92 ? -32.213 10.428 54.210 1.00 55.72 92 LYS A C 1
ATOM 755 O O . LYS A 1 92 ? -31.410 10.131 55.096 1.00 55.72 92 LYS A O 1
ATOM 760 N N . GLU A 1 93 ? -31.877 10.400 52.919 1.00 54.94 93 GLU A N 1
ATOM 761 C CA . GLU A 1 93 ? -30.552 9.946 52.467 1.00 54.94 93 GLU A CA 1
ATOM 762 C C . GLU A 1 93 ? -29.465 11.008 52.719 1.00 54.94 93 GLU A C 1
ATOM 764 O O . GLU A 1 93 ? -28.324 10.689 53.073 1.00 54.94 93 GLU A O 1
ATOM 769 N N . ILE A 1 94 ? -29.833 12.291 52.626 1.00 57.06 94 ILE A N 1
ATOM 770 C CA . ILE A 1 94 ? -28.916 13.419 52.838 1.00 57.06 94 ILE A CA 1
ATOM 771 C C . ILE A 1 94 ? -28.498 13.514 54.313 1.00 57.06 94 ILE A C 1
ATOM 773 O O . ILE A 1 94 ? -27.312 13.692 54.604 1.00 57.06 94 ILE A O 1
ATOM 777 N N . LEU A 1 95 ? -29.431 13.333 55.255 1.00 53.56 95 LEU A N 1
ATOM 778 C CA . LEU A 1 95 ? -29.125 13.375 56.690 1.00 53.56 95 LEU A CA 1
ATOM 779 C C . LEU A 1 95 ? -28.170 12.248 57.114 1.00 53.56 95 LEU A C 1
ATOM 781 O O . LEU A 1 95 ? -27.210 12.511 57.843 1.00 53.56 95 LEU A O 1
ATOM 785 N N . ASN A 1 96 ? -28.343 11.026 56.600 1.00 56.66 96 ASN A N 1
ATOM 786 C CA . ASN A 1 96 ? -27.466 9.900 56.949 1.00 56.66 96 ASN A CA 1
ATOM 787 C C . ASN A 1 96 ? -26.008 10.117 56.503 1.00 56.66 96 ASN A C 1
ATOM 789 O O . ASN A 1 96 ? -25.085 9.869 57.281 1.00 56.66 96 ASN A O 1
ATOM 793 N N . ARG A 1 97 ? -25.773 10.683 55.310 1.00 58.03 97 ARG A N 1
ATOM 794 C CA . ARG A 1 97 ? -24.407 10.992 54.836 1.00 58.03 97 ARG A CA 1
ATOM 795 C C . ARG A 1 97 ? -23.704 12.090 55.634 1.00 58.03 97 ARG A C 1
ATOM 797 O O . ARG A 1 97 ? -22.474 12.084 55.725 1.00 58.03 97 ARG A O 1
ATOM 804 N N . VAL A 1 98 ? -24.447 13.044 56.196 1.00 55.56 98 VAL A N 1
ATOM 805 C CA . VAL A 1 98 ? -23.860 14.150 56.972 1.00 55.56 98 VAL A CA 1
ATOM 806 C C . VAL A 1 98 ? -23.453 13.695 58.380 1.00 55.56 98 VAL A C 1
ATOM 808 O O . VAL A 1 98 ? -22.430 14.156 58.889 1.00 55.56 98 VAL A O 1
ATOM 811 N N . PHE A 1 99 ? -24.175 12.747 58.988 1.00 52.00 99 PHE A N 1
ATOM 812 C CA . PHE A 1 99 ? -23.850 12.232 60.326 1.00 52.00 99 PHE A CA 1
ATOM 813 C C . PHE A 1 99 ? -22.714 11.192 60.351 1.00 52.00 99 PHE A C 1
ATOM 815 O O . PHE A 1 99 ? -22.008 11.095 61.357 1.00 52.00 99 PHE A O 1
ATOM 822 N N . GLU A 1 100 ? -22.462 10.459 59.262 1.00 55.97 100 GLU A N 1
ATOM 823 C CA . GLU A 1 100 ? -21.369 9.469 59.209 1.00 55.97 100 GLU A CA 1
ATOM 824 C C . GLU A 1 100 ? -19.971 10.091 59.050 1.00 55.97 100 GLU A C 1
ATOM 826 O O . GLU A 1 100 ? -18.975 9.496 59.457 1.00 55.97 100 GLU A O 1
ATOM 831 N N . LYS A 1 101 ? -19.871 11.327 58.545 1.00 54.91 101 LYS A N 1
ATOM 832 C CA . LYS A 1 101 ? -18.583 12.023 58.352 1.00 54.91 101 LYS A CA 1
ATOM 833 C C . LYS A 1 101 ? -18.008 12.696 59.608 1.00 54.91 101 LYS A C 1
ATOM 835 O O . LYS A 1 101 ? -16.933 13.288 59.529 1.00 54.91 101 LYS A O 1
ATOM 840 N N . LYS A 1 102 ? -18.677 12.613 60.766 1.00 53.91 102 LYS A N 1
ATOM 841 C CA . LYS A 1 102 ? -18.202 13.187 62.043 1.00 53.91 102 LYS A CA 1
ATOM 842 C C . LYS A 1 102 ? -18.160 12.169 63.188 1.00 53.91 102 LYS A C 1
ATOM 844 O O . LYS A 1 102 ? -18.752 12.389 64.241 1.00 53.91 102 LYS A O 1
ATOM 849 N N . ARG A 1 103 ? -17.391 11.089 63.037 1.00 47.66 103 ARG A N 1
ATOM 850 C CA . ARG A 1 103 ? -16.830 10.387 64.205 1.00 47.66 103 ARG A CA 1
ATOM 851 C C . ARG A 1 103 ? -15.302 10.387 64.112 1.00 47.66 103 ARG A C 1
ATOM 853 O O . ARG A 1 103 ? -14.768 9.737 63.216 1.00 47.66 103 ARG A O 1
ATOM 860 N N . PRO A 1 104 ? -14.592 11.138 64.976 1.00 48.56 104 PRO A N 1
ATOM 861 C CA . PRO A 1 104 ? -13.151 10.998 65.097 1.00 48.56 104 PRO A CA 1
ATOM 862 C C . PRO A 1 104 ? -12.853 9.599 65.642 1.00 48.56 104 PRO A C 1
ATOM 864 O O . PRO A 1 104 ? -13.509 9.135 66.575 1.00 48.56 104 PRO A O 1
ATOM 867 N N . GLY A 1 105 ? -11.883 8.922 65.034 1.00 49.97 105 GLY A N 1
ATOM 868 C CA . GLY A 1 105 ? -11.338 7.690 65.580 1.00 49.97 105 GLY A CA 1
ATOM 869 C C . GLY A 1 105 ? -10.753 7.971 66.959 1.00 49.97 105 GLY A C 1
ATOM 870 O O . GLY A 1 105 ? -9.753 8.670 67.080 1.00 49.97 105 GLY A O 1
ATOM 871 N N . MET A 1 106 ? -11.394 7.433 67.988 1.00 45.91 106 MET A N 1
ATOM 872 C CA . MET A 1 106 ? -10.821 7.273 69.315 1.00 45.91 106 MET A CA 1
ATOM 873 C C . MET A 1 106 ? -11.024 5.799 69.659 1.00 45.91 106 MET A C 1
ATOM 875 O O . MET A 1 106 ? -12.101 5.381 70.077 1.00 45.91 106 MET A O 1
ATOM 879 N N . THR A 1 107 ? -10.028 4.986 69.309 1.00 46.41 107 THR A N 1
ATOM 880 C CA . THR A 1 107 ? -9.918 3.598 69.767 1.00 46.41 107 THR A CA 1
ATOM 881 C C . THR A 1 107 ? -9.483 3.561 71.239 1.00 46.41 107 THR A C 1
ATOM 883 O O . THR A 1 107 ? -8.835 4.514 71.680 1.00 46.41 107 THR A O 1
ATOM 886 N N . PRO A 1 108 ? -9.888 2.507 71.973 1.00 55.06 108 PRO A N 1
ATOM 887 C CA . PRO A 1 108 ? -9.813 2.398 73.433 1.00 55.06 108 PRO A CA 1
ATOM 888 C C . PRO A 1 108 ? -8.396 2.297 73.999 1.00 55.06 108 PRO A C 1
ATOM 890 O O . PRO A 1 108 ? -7.488 1.844 73.265 1.00 55.06 108 PRO A O 1
#

Foldseek 3Di:
DPPPQLAQKDWDWDQDPVPRDIDIDIHGDCPRPQWDDDDPDIDGDDDPSNVVVVVVVVVVRVVVVPPPPPPPVPPPPDPDDPVVVPPPPPPVVVVVVVVVVDDDDDDD

Sequence (108 aa):
MKKQENIYVALQLEKDVTTGELMIAVQFDRNSPNFFTNKNMISWCPTNEEIEFINEAYGALNKGKHQRQTHVEKPQIQDREPEELIRDADEKEILNRVFEKKRPGMTP

pLDDT: mean 70.56, std 19.6, range [31.89, 92.94]